Protein AF-A0A7Y0GA68-F1 (afdb_monomer_lite)

Organism: NCBI:txid2728851

Radius of gyration: 16.49 Å; chains: 1; bounding box: 29×46×56 Å

Foldseek 3Di:
DDPVVVQVVVCVVLQWPGKDWDADPVQGIKIKTFHDDPDTDIFIAGDNDNVRRRVRRSVRVLVPDPPHPDDPPPDDPPDD

pLDDT: mean 79.66, std 15.61, range [41.84, 94.0]

Sequence (80 aa):
MSIDEALRALCAKHDLTTISVHMSAQYGPWANAHWHGEGLTCSSGSGRTVADAIADAIANASTARTPPPEVPALEMDDAA

Structure (mmCIF, N/CA/C/O backbone):
data_AF-A0A7Y0GA68-F1
#
_entry.id   AF-A0A7Y0GA68-F1
#
loop_
_atom_site.group_PDB
_atom_site.id
_atom_site.type_symbol
_atom_site.label_atom_id
_atom_site.label_alt_id
_atom_site.label_comp_id
_atom_site.label_asym_id
_atom_site.label_entity_id
_atom_site.label_seq_id
_atom_site.pdbx_PDB_ins_code
_atom_site.Cartn_x
_atom_site.Cartn_y
_atom_site.Cartn_z
_atom_site.occupancy
_atom_site.B_iso_or_equiv
_atom_site.auth_seq_id
_atom_site.auth_comp_id
_atom_site.auth_asym_id
_atom_site.auth_atom_id
_atom_site.pdbx_PDB_model_num
ATOM 1 N N . MET A 1 1 ? 3.997 -19.290 2.627 1.00 70.44 1 MET A N 1
ATOM 2 C CA . MET A 1 1 ? 3.210 -18.049 2.688 1.00 70.44 1 MET A CA 1
ATOM 3 C C . MET A 1 1 ? 3.293 -17.392 1.327 1.00 70.44 1 MET A C 1
ATOM 5 O O . MET A 1 1 ? 4.402 -17.192 0.842 1.00 70.44 1 MET A O 1
ATOM 9 N N . SER A 1 2 ? 2.158 -17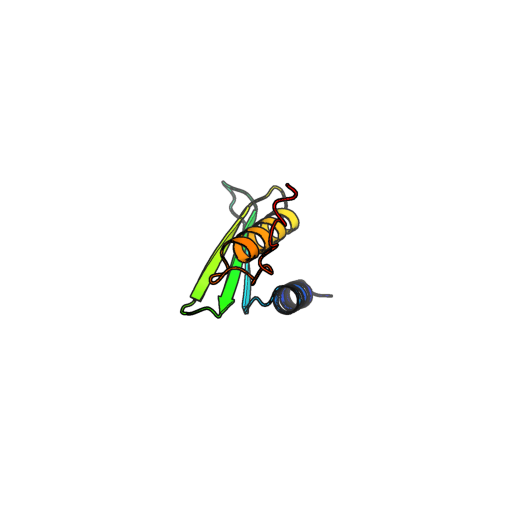.162 0.678 1.00 88.69 2 SER A N 1
ATOM 10 C CA . SER A 1 2 ? 2.087 -16.434 -0.591 1.00 88.69 2 SER A CA 1
ATOM 11 C C . SER A 1 2 ? 2.274 -14.930 -0.370 1.00 88.69 2 SER A C 1
ATOM 13 O O . SER A 1 2 ? 2.150 -14.433 0.752 1.00 88.69 2 SER A O 1
ATOM 15 N N . ILE A 1 3 ? 2.564 -14.191 -1.443 1.00 80.38 3 ILE A N 1
ATOM 16 C CA . ILE A 1 3 ? 2.654 -12.728 -1.374 1.00 80.38 3 ILE A CA 1
ATOM 17 C C . ILE A 1 3 ? 1.317 -12.106 -0.947 1.00 80.38 3 ILE A C 1
ATOM 19 O O . ILE A 1 3 ? 1.305 -11.195 -0.125 1.00 80.38 3 ILE A O 1
ATOM 23 N N . ASP A 1 4 ? 0.196 -12.671 -1.395 1.00 83.69 4 ASP A N 1
ATOM 24 C CA . ASP A 1 4 ? -1.144 -12.211 -1.024 1.00 83.69 4 ASP A CA 1
ATOM 25 C C . ASP A 1 4 ? -1.433 -12.421 0.466 1.00 83.69 4 ASP A C 1
ATOM 27 O O . ASP A 1 4 ? -2.016 -11.552 1.114 1.00 83.69 4 ASP A O 1
ATOM 31 N N . GLU A 1 5 ? -0.999 -13.547 1.041 1.00 86.44 5 GLU A N 1
ATOM 32 C CA . GLU A 1 5 ? -1.103 -13.790 2.486 1.00 86.44 5 GLU A CA 1
ATOM 33 C C . GLU A 1 5 ? -0.265 -12.783 3.284 1.00 86.44 5 GLU A C 1
ATOM 35 O O . GLU A 1 5 ? -0.748 -12.230 4.273 1.00 86.44 5 GLU A O 1
ATOM 40 N N . ALA A 1 6 ? 0.963 -12.499 2.837 1.00 86.69 6 ALA A N 1
ATOM 41 C CA . ALA A 1 6 ? 1.836 -11.524 3.486 1.00 86.69 6 ALA A CA 1
ATOM 42 C C . ALA A 1 6 ? 1.254 -10.099 3.427 1.00 86.69 6 ALA A C 1
ATOM 44 O O . ALA A 1 6 ? 1.235 -9.39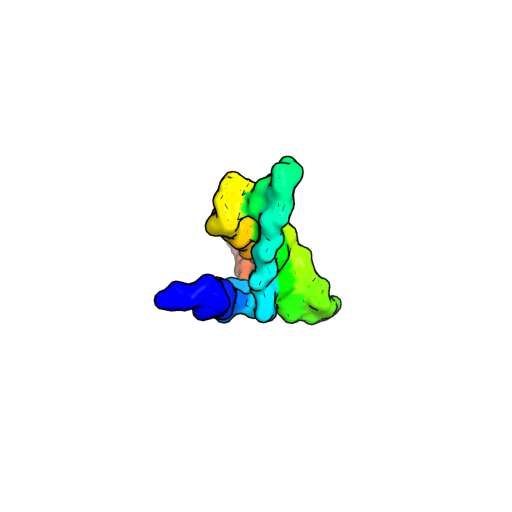6 4.438 1.00 86.69 6 ALA A O 1
ATOM 45 N N . LEU A 1 7 ? 0.722 -9.685 2.272 1.00 88.38 7 LEU A N 1
ATOM 46 C CA . LEU A 1 7 ? 0.089 -8.374 2.103 1.00 88.38 7 LEU A CA 1
ATOM 47 C C . LEU A 1 7 ? -1.188 -8.244 2.942 1.00 88.38 7 LEU A C 1
ATOM 49 O O . LEU A 1 7 ? -1.396 -7.205 3.565 1.00 88.38 7 LEU A O 1
ATOM 53 N N . ARG A 1 8 ? -2.013 -9.296 3.031 1.00 89.19 8 ARG A N 1
ATOM 54 C CA . ARG A 1 8 ? -3.196 -9.314 3.911 1.00 89.19 8 ARG A CA 1
ATOM 55 C C . ARG A 1 8 ? -2.816 -9.208 5.385 1.00 89.19 8 ARG A C 1
ATOM 57 O O . ARG A 1 8 ? -3.460 -8.461 6.116 1.00 89.19 8 ARG A O 1
ATOM 64 N N . ALA A 1 9 ? -1.768 -9.910 5.815 1.00 90.75 9 ALA A N 1
ATOM 65 C CA . ALA A 1 9 ? -1.270 -9.821 7.185 1.00 90.75 9 ALA A CA 1
ATOM 66 C C . ALA A 1 9 ? -0.761 -8.407 7.515 1.00 90.75 9 ALA A C 1
ATOM 68 O O . ALA A 1 9 ? -1.065 -7.879 8.584 1.00 90.75 9 ALA A O 1
ATOM 69 N N . LEU A 1 10 ? -0.043 -7.767 6.586 1.00 90.94 10 LEU A N 1
ATOM 70 C CA . LEU A 1 10 ? 0.372 -6.369 6.725 1.00 90.94 10 LEU A CA 1
ATOM 71 C C . LEU A 1 10 ? -0.828 -5.422 6.783 1.00 90.94 10 LEU A C 1
ATOM 73 O O . LEU A 1 10 ? -0.853 -4.539 7.636 1.00 90.94 10 LEU A O 1
ATOM 77 N N . CYS A 1 11 ? -1.836 -5.632 5.934 1.00 90.31 11 CYS A N 1
ATOM 78 C CA . CYS A 1 11 ? -3.051 -4.825 5.956 1.00 90.31 11 CYS A CA 1
ATOM 79 C C . CYS A 1 11 ? -3.759 -4.911 7.312 1.00 90.31 11 CYS A C 1
ATOM 81 O O . CYS A 1 11 ? -4.027 -3.884 7.925 1.00 90.31 11 CYS A O 1
ATOM 83 N N . ALA A 1 12 ? -3.969 -6.125 7.827 1.00 89.38 12 ALA A N 1
ATOM 84 C CA . ALA A 1 12 ? -4.586 -6.336 9.134 1.00 89.38 12 ALA A CA 1
ATOM 85 C C . ALA A 1 12 ? -3.768 -5.709 10.276 1.00 89.38 12 ALA A C 1
ATOM 87 O O . ALA A 1 12 ? -4.330 -5.094 11.176 1.00 89.38 12 ALA A O 1
ATOM 88 N N . LYS A 1 13 ? -2.436 -5.829 10.228 1.00 89.31 13 LYS A N 1
ATOM 89 C CA . LYS A 1 13 ? -1.536 -5.270 11.245 1.00 89.31 13 LYS A CA 1
ATOM 90 C C . LYS A 1 13 ? -1.556 -3.740 11.284 1.00 89.31 13 LYS A C 1
ATOM 92 O O . LYS A 1 13 ? -1.407 -3.163 12.356 1.00 89.31 13 LYS A O 1
ATOM 97 N N . HIS A 1 14 ? -1.680 -3.102 10.125 1.00 86.38 14 HIS A N 1
ATOM 98 C CA . HIS A 1 14 ? -1.581 -1.650 9.976 1.00 86.38 14 HIS A CA 1
ATOM 99 C C . HIS A 1 14 ? -2.932 -0.979 9.729 1.00 86.38 14 HIS A C 1
ATOM 101 O O . HIS A 1 14 ? -2.948 0.184 9.335 1.00 86.38 14 HIS A O 1
ATOM 107 N N . ASP A 1 15 ? -4.039 -1.700 9.948 1.00 86.75 15 ASP A N 1
ATOM 108 C CA . ASP A 1 15 ? -5.410 -1.220 9.750 1.00 86.75 15 ASP A CA 1
ATOM 109 C C . ASP A 1 15 ? -5.608 -0.583 8.354 1.00 86.75 15 ASP A C 1
ATOM 111 O O . ASP A 1 15 ? -6.148 0.508 8.180 1.00 86.75 15 ASP A O 1
ATOM 115 N N . LEU A 1 16 ? -5.076 -1.265 7.339 1.00 87.25 16 LEU A N 1
ATOM 116 C CA . LEU A 1 16 ? -5.185 -0.909 5.928 1.00 87.25 16 LEU A CA 1
ATOM 117 C C . LEU A 1 16 ? -6.205 -1.822 5.244 1.00 87.25 16 LEU A C 1
ATOM 119 O O . LE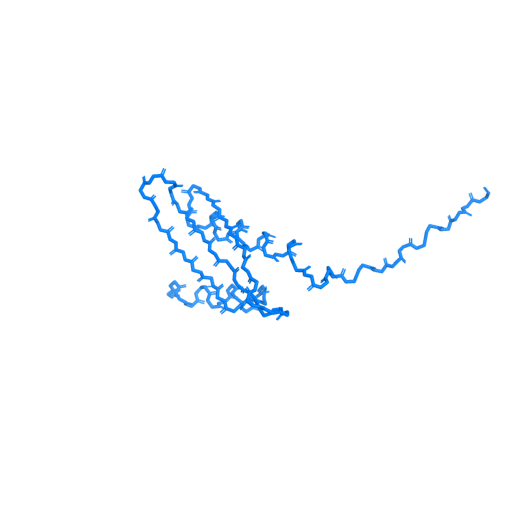U A 1 16 ? -6.382 -2.984 5.608 1.00 87.25 16 LEU A O 1
ATOM 123 N N . THR A 1 17 ? -6.835 -1.321 4.191 1.00 90.75 17 THR A N 1
ATOM 124 C CA . THR A 1 17 ? -7.746 -2.095 3.342 1.00 90.75 17 THR A CA 1
ATOM 125 C C . THR A 1 17 ? -7.008 -2.850 2.259 1.00 90.75 17 THR A C 1
ATOM 127 O O . THR A 1 17 ? -7.411 -3.945 1.866 1.00 90.75 17 THR A O 1
ATOM 130 N N . THR A 1 18 ? -5.952 -2.252 1.715 1.00 91.81 18 THR A N 1
ATOM 131 C CA . THR A 1 18 ? -5.207 -2.809 0.589 1.00 91.81 18 THR A CA 1
ATOM 132 C C . THR A 1 18 ? -3.795 -2.248 0.563 1.00 91.81 18 THR A C 1
ATOM 134 O O . THR A 1 18 ? -3.581 -1.059 0.800 1.00 91.81 18 THR A O 1
ATOM 137 N N . ILE A 1 19 ? -2.846 -3.106 0.197 1.00 92.19 19 ILE A N 1
ATOM 138 C CA . ILE A 1 19 ? -1.523 -2.714 -0.279 1.00 92.19 19 ILE A CA 1
ATOM 139 C C . ILE A 1 19 ? -1.408 -3.210 -1.719 1.00 92.19 19 ILE A C 1
ATOM 141 O O . ILE A 1 19 ? -1.608 -4.396 -1.980 1.00 92.19 19 ILE A O 1
ATOM 145 N N . SER A 1 20 ? -1.094 -2.312 -2.649 1.00 92.25 20 SER A N 1
ATOM 146 C CA . SER A 1 20 ? -0.765 -2.667 -4.033 1.00 92.25 20 SER A CA 1
ATOM 147 C C . SER A 1 20 ? 0.695 -2.344 -4.317 1.00 92.25 20 SER A C 1
ATOM 149 O O . SER A 1 20 ? 1.211 -1.345 -3.824 1.00 92.25 20 SER A O 1
ATOM 151 N N . VAL A 1 21 ? 1.359 -3.195 -5.097 1.00 91.06 21 VAL A N 1
ATOM 152 C CA . VAL A 1 21 ? 2.768 -3.041 -5.471 1.00 91.06 21 VAL A CA 1
ATOM 153 C C . VAL A 1 21 ? 2.863 -2.970 -6.986 1.00 91.06 21 VAL A C 1
ATOM 155 O O . VAL A 1 21 ? 2.274 -3.784 -7.693 1.00 91.06 21 VAL A O 1
ATOM 158 N N . HIS A 1 22 ? 3.637 -2.008 -7.468 1.00 91.38 22 HIS A N 1
ATOM 159 C CA . HIS A 1 22 ? 3.844 -1.698 -8.873 1.00 91.38 22 HIS A CA 1
ATOM 160 C C . HIS A 1 22 ? 5.341 -1.699 -9.167 1.00 91.38 22 HIS A C 1
ATOM 162 O O . HIS A 1 22 ? 6.141 -1.187 -8.384 1.00 91.38 22 HIS A O 1
ATOM 168 N N . MET A 1 23 ? 5.724 -2.256 -10.313 1.00 91.25 23 MET A N 1
ATOM 169 C CA . MET A 1 23 ? 7.107 -2.237 -10.784 1.00 91.25 23 MET A CA 1
ATOM 170 C C . MET A 1 23 ? 7.220 -1.282 -11.966 1.00 91.25 23 MET A C 1
ATOM 172 O O . MET A 1 23 ? 6.654 -1.539 -13.027 1.00 91.25 23 MET A O 1
ATOM 176 N N . SER A 1 24 ? 7.965 -0.191 -11.793 1.00 87.31 24 SER A N 1
ATOM 177 C CA . SER A 1 24 ? 8.314 0.714 -12.884 1.00 87.31 24 SER A CA 1
ATOM 178 C C . SER A 1 24 ? 9.720 0.417 -13.389 1.00 87.31 24 SER A C 1
ATOM 180 O O . SER A 1 24 ? 10.670 0.369 -12.611 1.00 87.31 24 SER A O 1
ATOM 182 N N . ALA A 1 25 ? 9.876 0.295 -14.708 1.00 86.75 25 ALA A N 1
ATOM 183 C CA . ALA A 1 25 ? 11.197 0.198 -15.329 1.00 86.75 25 ALA A CA 1
ATOM 184 C C . ALA A 1 25 ? 12.029 1.487 -15.157 1.00 86.75 25 ALA A C 1
ATOM 186 O O . ALA A 1 25 ? 13.252 1.435 -15.217 1.00 86.75 25 ALA A O 1
ATOM 187 N N . GLN A 1 26 ? 11.372 2.632 -14.939 1.00 87.12 26 GLN A N 1
ATOM 188 C CA . GLN A 1 26 ? 12.017 3.942 -14.818 1.00 87.12 26 GLN A CA 1
ATOM 189 C C . GLN A 1 26 ? 12.310 4.332 -13.365 1.00 87.12 26 GLN A C 1
ATOM 191 O O . GLN A 1 26 ? 13.328 4.964 -13.096 1.00 87.12 26 GLN A O 1
ATOM 196 N N . TYR A 1 27 ? 11.422 3.968 -12.437 1.00 80.75 27 TYR A N 1
ATOM 197 C CA . TYR A 1 27 ? 11.463 4.447 -11.049 1.00 80.75 27 TYR A CA 1
ATOM 198 C C . TYR A 1 27 ? 11.676 3.336 -10.013 1.00 80.75 27 TYR A C 1
ATOM 200 O O . TYR A 1 27 ? 11.802 3.627 -8.828 1.00 80.75 27 TYR A O 1
ATOM 208 N N . GLY A 1 28 ? 11.741 2.072 -10.441 1.00 91.00 28 GLY A N 1
ATOM 209 C CA . GLY A 1 28 ? 11.834 0.934 -9.533 1.00 91.00 28 GLY A CA 1
ATOM 210 C C . GLY A 1 28 ? 10.487 0.581 -8.878 1.00 91.00 28 GLY A C 1
ATOM 211 O O . GLY A 1 28 ? 9.427 0.885 -9.437 1.00 91.00 28 GLY A O 1
ATOM 212 N N . PRO A 1 29 ? 10.504 -0.134 -7.738 1.00 93.75 29 PRO A N 1
ATOM 213 C CA . PRO A 1 29 ? 9.296 -0.538 -7.027 1.00 93.75 29 PRO A CA 1
ATOM 214 C C . PRO A 1 29 ? 8.596 0.644 -6.341 1.00 93.75 29 PRO A C 1
ATOM 216 O O . PRO A 1 29 ? 9.220 1.458 -5.659 1.00 93.75 29 PRO A O 1
ATOM 219 N N . TRP A 1 30 ? 7.271 0.673 -6.467 1.00 93.69 30 TRP A N 1
ATOM 220 C CA . TRP A 1 30 ? 6.364 1.616 -5.813 1.00 93.69 30 TRP A CA 1
ATOM 221 C C . TRP A 1 30 ? 5.213 0.831 -5.173 1.00 93.69 30 TRP A C 1
ATOM 223 O O . TRP A 1 30 ? 4.679 -0.090 -5.787 1.00 93.69 30 TRP A O 1
ATOM 23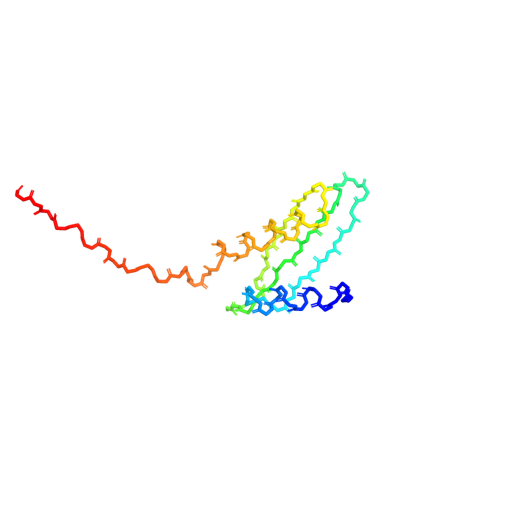3 N N . ALA A 1 31 ? 4.818 1.170 -3.948 1.00 94.00 31 ALA A N 1
ATOM 234 C CA . ALA A 1 31 ? 3.628 0.637 -3.303 1.00 94.00 31 ALA A CA 1
ATOM 235 C C . ALA A 1 31 ? 2.617 1.732 -2.936 1.00 94.00 31 ALA A C 1
ATOM 237 O O . ALA A 1 31 ? 2.991 2.865 -2.635 1.00 94.00 31 ALA A O 1
ATOM 238 N N . ASN A 1 32 ? 1.335 1.365 -2.917 1.00 92.62 32 ASN A N 1
ATOM 239 C CA . ASN A 1 32 ? 0.248 2.189 -2.393 1.00 92.62 32 ASN A CA 1
ATOM 240 C C . ASN A 1 32 ? -0.438 1.455 -1.241 1.00 92.62 32 ASN A C 1
ATOM 242 O O . ASN A 1 32 ? -0.843 0.303 -1.408 1.00 92.62 32 ASN A O 1
ATOM 246 N N . ALA A 1 33 ? -0.596 2.131 -0.108 1.00 91.50 33 ALA A N 1
ATOM 247 C CA . ALA A 1 33 ? -1.340 1.680 1.060 1.00 91.50 33 ALA A CA 1
ATOM 248 C C . ALA A 1 33 ? -2.653 2.469 1.172 1.00 91.50 33 ALA A C 1
ATOM 250 O O . ALA A 1 33 ? -2.650 3.698 1.111 1.00 91.50 33 ALA A O 1
ATOM 251 N N . HIS A 1 34 ? -3.770 1.764 1.333 1.00 88.44 34 HIS A N 1
ATOM 252 C CA . HIS A 1 34 ? -5.114 2.337 1.443 1.00 88.44 34 HIS A CA 1
ATOM 253 C C . HIS A 1 34 ? -5.711 2.042 2.819 1.00 88.44 34 HIS A C 1
ATOM 255 O O . HIS A 1 34 ? -5.502 0.950 3.341 1.00 88.44 34 HIS A O 1
ATOM 261 N N . TRP A 1 35 ? -6.498 2.956 3.384 1.00 83.75 35 TRP A N 1
ATOM 262 C CA . TRP A 1 35 ? -7.303 2.699 4.587 1.00 83.75 35 TRP A CA 1
ATOM 263 C C . TRP A 1 35 ? -8.700 3.313 4.469 1.00 83.75 35 TRP A C 1
ATOM 265 O O . TRP A 1 35 ? -8.963 4.124 3.581 1.00 83.75 35 TRP A O 1
ATOM 275 N N . HIS A 1 36 ? -9.609 2.901 5.356 1.00 68.31 36 HIS A N 1
ATOM 276 C CA . HIS A 1 36 ? -10.926 3.522 5.477 1.00 68.31 36 HIS A CA 1
ATOM 277 C C . HIS A 1 36 ? -10.811 4.779 6.352 1.00 68.31 36 HIS A C 1
ATOM 279 O O . HIS A 1 36 ? -10.576 4.673 7.552 1.00 68.31 36 HIS A O 1
ATOM 285 N N . GLY A 1 37 ? -10.958 5.960 5.753 1.00 63.53 37 GLY A N 1
ATOM 286 C CA . GLY A 1 37 ? -11.238 7.218 6.457 1.00 63.53 37 GLY A CA 1
ATOM 287 C C . GLY A 1 37 ? -12.590 7.785 6.014 1.00 63.53 37 GLY A C 1
ATOM 288 O O . GLY A 1 37 ? -13.398 7.058 5.432 1.00 63.53 37 GLY A O 1
ATOM 289 N N . GLU A 1 38 ? -12.830 9.088 6.211 1.00 55.94 38 GLU A N 1
ATOM 290 C CA . GLU A 1 38 ? -13.907 9.835 5.524 1.00 55.94 38 GLU A CA 1
ATOM 291 C C . GLU A 1 38 ? -13.617 9.962 4.007 1.00 55.94 38 GLU A C 1
ATOM 293 O O . GLU A 1 38 ? -13.488 11.048 3.448 1.00 55.94 38 GLU A O 1
ATOM 298 N N . GLY A 1 39 ? -13.439 8.823 3.334 1.00 62.75 39 GLY A N 1
ATOM 299 C CA . GLY A 1 39 ? -12.941 8.694 1.969 1.00 62.75 39 GLY A CA 1
ATOM 300 C C . GLY A 1 39 ? -11.939 7.544 1.819 1.00 62.75 39 GLY A C 1
ATOM 301 O O . GLY A 1 39 ? -11.399 7.019 2.796 1.00 62.75 39 GLY A O 1
ATOM 302 N N . LEU A 1 40 ? -11.687 7.138 0.569 1.00 59.91 40 LEU A N 1
ATOM 303 C CA . LEU A 1 40 ? -10.555 6.272 0.234 1.00 59.91 40 LEU A CA 1
ATOM 304 C C . LEU A 1 40 ? -9.280 7.113 0.277 1.00 59.91 40 LEU A C 1
ATOM 306 O O . LEU A 1 40 ? -8.906 7.734 -0.717 1.00 59.91 40 LEU A O 1
ATOM 310 N N . THR A 1 41 ? -8.621 7.135 1.428 1.00 75.12 41 THR A N 1
ATOM 311 C CA . THR A 1 41 ? -7.325 7.795 1.570 1.00 75.12 41 THR A CA 1
ATOM 312 C C . THR A 1 41 ? -6.227 6.812 1.180 1.00 75.12 41 THR A C 1
ATOM 314 O O . THR A 1 41 ? -6.252 5.639 1.565 1.00 75.12 41 THR A O 1
ATOM 317 N N . CYS A 1 42 ? -5.281 7.272 0.365 1.00 84.38 42 CYS A N 1
ATOM 318 C CA . CYS A 1 42 ? -4.136 6.482 -0.059 1.00 84.38 42 CYS A CA 1
ATOM 319 C C . CYS A 1 42 ? -2.832 7.183 0.309 1.00 84.38 42 CYS A C 1
ATOM 321 O O . CYS A 1 42 ? -2.751 8.408 0.397 1.00 84.38 42 CYS A O 1
ATOM 323 N N . SER A 1 43 ? -1.791 6.393 0.528 1.00 89.94 43 SER A N 1
ATOM 324 C CA . SER A 1 43 ? -0.425 6.882 0.646 1.00 89.94 43 SER A CA 1
ATOM 325 C C . SER A 1 43 ? 0.506 6.012 -0.172 1.00 89.94 43 SER A C 1
ATOM 327 O O . SER A 1 43 ? 0.347 4.795 -0.255 1.00 89.94 43 SER A O 1
ATOM 329 N N . SER A 1 44 ? 1.466 6.675 -0.793 1.00 92.12 44 SER A N 1
ATOM 330 C CA . SER A 1 44 ? 2.428 6.085 -1.710 1.00 92.12 44 SER A CA 1
ATOM 331 C C . SER A 1 44 ? 3.771 5.920 -1.018 1.00 92.12 44 SER A C 1
ATOM 333 O O . SER A 1 44 ? 4.115 6.731 -0.161 1.00 92.12 44 SER A O 1
ATOM 335 N N . GLY A 1 45 ? 4.552 4.923 -1.420 1.00 92.69 45 GLY A N 1
ATOM 336 C CA . GLY A 1 45 ? 5.933 4.783 -0.972 1.00 92.69 45 GLY A CA 1
ATOM 337 C C . GLY A 1 45 ? 6.835 4.094 -1.983 1.00 92.69 45 GLY A C 1
ATOM 338 O O . GLY A 1 45 ? 6.400 3.234 -2.745 1.00 92.69 45 GLY A O 1
ATOM 339 N N . SER A 1 46 ? 8.101 4.485 -2.015 1.00 93.81 46 SER A N 1
ATOM 340 C CA . SER A 1 46 ? 9.070 4.031 -3.018 1.00 93.81 46 SER A CA 1
ATOM 341 C C . SER A 1 46 ? 10.323 3.463 -2.369 1.00 93.81 46 SER A C 1
ATOM 343 O O . SER A 1 46 ? 10.601 3.706 -1.198 1.00 93.81 46 SER A O 1
ATOM 345 N N . GLY A 1 47 ? 11.101 2.687 -3.119 1.00 90.06 47 GLY A N 1
ATOM 346 C CA . GLY A 1 47 ? 12.338 2.149 -2.576 1.00 90.06 47 GLY A CA 1
ATOM 347 C C . GLY A 1 47 ? 13.189 1.408 -3.588 1.00 90.06 47 GLY A C 1
ATOM 348 O O . GLY A 1 47 ? 12.865 1.330 -4.769 1.00 90.06 47 GLY A O 1
ATOM 349 N N . ARG A 1 48 ? 14.314 0.854 -3.125 1.00 89.25 48 ARG A N 1
ATOM 350 C CA . ARG A 1 48 ? 15.200 0.041 -3.976 1.00 89.25 48 ARG A CA 1
ATOM 351 C C . ARG A 1 48 ? 14.676 -1.382 -4.134 1.00 89.25 48 ARG A C 1
ATOM 353 O O . ARG A 1 48 ? 14.990 -2.050 -5.115 1.00 89.25 48 ARG A O 1
ATOM 360 N N . THR A 1 49 ? 13.878 -1.839 -3.174 1.00 93.19 49 THR A N 1
ATOM 361 C CA . THR A 1 49 ? 13.220 -3.144 -3.174 1.00 93.19 49 THR A CA 1
ATOM 362 C C . THR A 1 49 ? 11.714 -2.996 -2.961 1.00 93.19 49 THR A C 1
ATOM 364 O O . THR A 1 49 ? 11.231 -1.967 -2.493 1.00 93.19 49 THR A O 1
ATOM 367 N N . VAL A 1 50 ? 10.955 -4.047 -3.286 1.00 90.44 50 VAL A N 1
ATOM 368 C CA . VAL A 1 50 ? 9.511 -4.104 -2.997 1.00 90.44 50 VAL A CA 1
ATOM 369 C C . VAL A 1 50 ? 9.235 -3.937 -1.500 1.00 90.44 50 VAL A C 1
ATOM 371 O O . VAL A 1 50 ? 8.282 -3.261 -1.127 1.00 90.44 50 VAL A O 1
ATOM 374 N N . ALA A 1 51 ? 10.082 -4.516 -0.645 1.00 90.94 51 ALA A N 1
ATOM 375 C CA . ALA A 1 51 ? 9.946 -4.392 0.802 1.00 9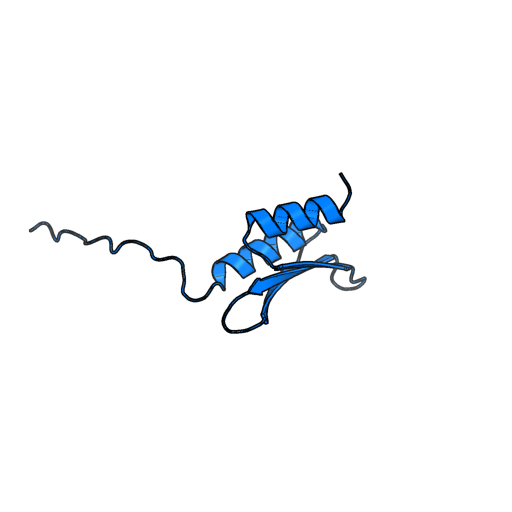0.94 51 ALA A CA 1
ATOM 376 C C . ALA A 1 51 ? 10.116 -2.938 1.266 1.00 90.94 51 ALA A C 1
ATOM 378 O O . ALA A 1 51 ? 9.313 -2.468 2.069 1.00 90.94 51 ALA A O 1
ATOM 379 N N . ASP A 1 52 ? 11.101 -2.221 0.713 1.00 91.19 52 ASP A N 1
ATOM 380 C CA . ASP A 1 52 ? 11.321 -0.801 1.013 1.00 91.19 52 ASP A CA 1
ATOM 381 C C . ASP A 1 52 ? 10.101 0.040 0.614 1.00 91.19 52 ASP A C 1
ATOM 383 O O . ASP A 1 52 ? 9.605 0.827 1.413 1.00 91.19 52 ASP A O 1
ATOM 387 N N . ALA A 1 53 ? 9.572 -0.177 -0.596 1.00 92.56 53 ALA A N 1
ATOM 388 C CA . ALA A 1 53 ? 8.416 0.562 -1.100 1.00 92.56 53 ALA A CA 1
ATOM 389 C C . ALA A 1 53 ? 7.158 0.339 -0.242 1.00 92.56 53 ALA A C 1
ATOM 391 O O . ALA A 1 53 ? 6.437 1.287 0.064 1.00 92.56 53 ALA A O 1
ATOM 392 N N . ILE A 1 54 ? 6.906 -0.905 0.186 1.00 92.19 54 ILE A N 1
ATOM 393 C CA . ILE A 1 54 ? 5.796 -1.233 1.093 1.00 92.19 54 ILE A CA 1
ATOM 394 C C . ILE A 1 54 ? 5.993 -0.563 2.457 1.00 92.19 54 ILE A C 1
ATOM 396 O O . ILE A 1 54 ? 5.045 0.008 2.994 1.00 92.19 54 ILE A O 1
ATOM 400 N N . ALA A 1 55 ? 7.202 -0.630 3.021 1.00 91.88 55 ALA A N 1
ATOM 401 C CA . ALA A 1 55 ? 7.499 -0.029 4.317 1.00 91.88 55 ALA A CA 1
ATOM 402 C C . ALA A 1 55 ? 7.292 1.494 4.296 1.00 91.88 55 ALA A C 1
ATOM 404 O O . ALA A 1 55 ? 6.651 2.032 5.198 1.00 91.88 55 ALA A O 1
ATOM 405 N N . ASP A 1 56 ? 7.760 2.162 3.241 1.00 93.38 56 ASP A N 1
ATOM 406 C CA . ASP A 1 56 ? 7.576 3.600 3.029 1.00 93.38 56 ASP A CA 1
ATOM 407 C C . ASP A 1 56 ? 6.086 3.963 2.871 1.00 93.38 56 ASP A C 1
ATOM 409 O O . ASP A 1 56 ? 5.589 4.882 3.520 1.00 93.38 56 ASP A O 1
ATOM 413 N N . ALA A 1 57 ? 5.318 3.175 2.108 1.00 92.50 57 ALA A N 1
ATOM 414 C CA . ALA A 1 57 ? 3.884 3.411 1.918 1.00 92.50 57 ALA A CA 1
ATOM 415 C C . ALA A 1 57 ? 3.093 3.274 3.230 1.00 92.50 57 ALA A C 1
ATOM 417 O O . ALA A 1 57 ? 2.197 4.072 3.501 1.00 92.50 57 ALA A O 1
ATOM 418 N N . ILE A 1 58 ? 3.437 2.286 4.064 1.00 91.50 58 ILE A N 1
ATOM 419 C CA . ILE A 1 58 ? 2.832 2.087 5.389 1.00 91.50 58 ILE A CA 1
ATOM 420 C C . ILE A 1 58 ? 3.207 3.230 6.339 1.00 91.50 58 ILE A C 1
ATOM 422 O O . ILE A 1 58 ? 2.353 3.701 7.096 1.00 91.50 58 ILE A O 1
ATOM 426 N N . ALA A 1 59 ? 4.463 3.684 6.314 1.00 90.12 59 ALA A N 1
ATOM 427 C CA . ALA A 1 59 ? 4.915 4.805 7.132 1.00 90.12 59 ALA A CA 1
ATOM 428 C C . ALA A 1 59 ? 4.149 6.086 6.772 1.00 90.12 59 ALA A C 1
ATOM 430 O O . ALA A 1 59 ? 3.569 6.717 7.655 1.00 90.12 59 ALA A O 1
ATOM 431 N N . ASN A 1 60 ? 4.044 6.395 5.477 1.00 88.06 60 ASN A N 1
ATOM 432 C CA . ASN A 1 60 ? 3.283 7.541 4.977 1.00 88.06 60 ASN A CA 1
ATOM 433 C C . ASN A 1 60 ? 1.783 7.423 5.285 1.00 88.06 60 ASN A C 1
ATOM 435 O O . ASN A 1 60 ? 1.154 8.398 5.684 1.00 88.06 60 ASN A O 1
ATOM 439 N N . ALA A 1 61 ? 1.208 6.221 5.187 1.00 84.69 61 ALA A N 1
ATOM 440 C CA . ALA A 1 61 ? -0.179 5.992 5.587 1.00 84.69 61 ALA A CA 1
ATOM 441 C C . ALA A 1 61 ? -0.396 6.249 7.085 1.00 84.69 61 ALA A C 1
ATOM 443 O O . ALA A 1 61 ? -1.417 6.798 7.487 1.00 84.69 61 ALA A O 1
ATOM 444 N N . SER A 1 62 ? 0.573 5.873 7.920 1.00 79.50 62 SER A N 1
ATOM 445 C CA . SER A 1 62 ? 0.498 6.067 9.369 1.00 79.50 62 SER A CA 1
ATOM 446 C C . SER A 1 62 ? 0.586 7.546 9.761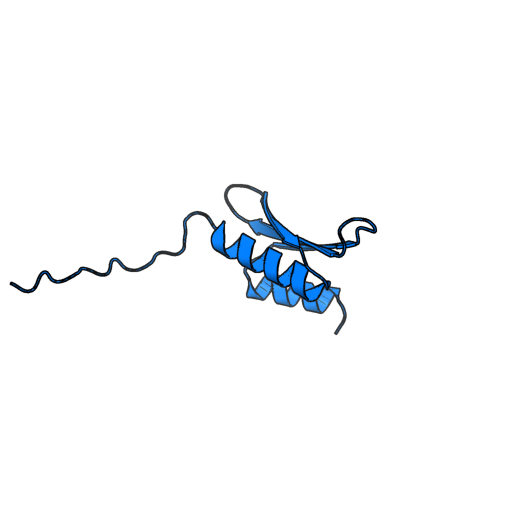 1.00 79.50 62 SER A C 1
ATOM 448 O O . SER A 1 62 ? -0.096 7.954 10.697 1.00 79.50 62 SER A O 1
ATOM 450 N N . THR A 1 63 ? 1.374 8.358 9.046 1.00 74.44 63 THR A N 1
ATOM 451 C CA . THR A 1 63 ? 1.479 9.810 9.289 1.00 74.44 63 THR A CA 1
ATOM 452 C C . THR A 1 63 ? 0.287 10.596 8.747 1.00 74.44 63 THR A C 1
ATOM 454 O O . THR A 1 63 ? -0.099 11.598 9.340 1.00 74.44 63 THR A O 1
ATOM 457 N N . ALA A 1 64 ? -0.315 10.145 7.643 1.00 69.44 64 ALA A N 1
ATOM 458 C CA . ALA A 1 64 ? -1.449 10.803 6.997 1.00 69.44 64 ALA A CA 1
ATOM 459 C C . ALA A 1 64 ? -2.819 10.472 7.628 1.00 69.44 64 ALA A C 1
ATOM 461 O O . ALA A 1 64 ? -3.838 11.048 7.230 1.00 69.44 64 ALA A O 1
ATOM 462 N N . ARG A 1 65 ? -2.878 9.557 8.609 1.00 66.06 65 ARG A N 1
ATOM 463 C CA . ARG A 1 65 ? -4.114 9.251 9.346 1.00 66.06 65 ARG A CA 1
ATOM 464 C C . ARG A 1 65 ? -4.640 10.511 10.031 1.00 66.06 65 ARG A C 1
ATOM 466 O O . ARG A 1 65 ? -3.991 11.084 10.900 1.00 66.06 65 ARG A O 1
ATOM 473 N N . THR A 1 66 ? -5.833 10.923 9.609 1.00 57.97 66 THR A N 1
ATOM 474 C CA . THR A 1 66 ? -6.576 12.046 10.183 1.00 57.97 66 THR A CA 1
ATOM 475 C C . THR A 1 66 ? -7.888 11.504 10.774 1.00 57.97 66 THR A C 1
ATOM 477 O O . THR A 1 66 ? -8.580 10.773 10.060 1.00 57.97 66 THR A O 1
ATOM 480 N N . PRO A 1 67 ? -8.243 11.832 12.031 1.00 55.28 67 PRO A N 1
ATOM 481 C CA . PRO A 1 67 ? -7.439 12.616 12.963 1.00 55.28 67 PRO A CA 1
ATOM 482 C C . PRO A 1 67 ? -6.176 11.842 13.391 1.00 55.28 67 PRO A C 1
ATOM 484 O O . PRO A 1 67 ? -6.185 10.607 13.387 1.00 55.28 67 PRO A O 1
ATOM 487 N N . PRO A 1 68 ? -5.076 12.546 13.711 1.00 48.38 68 PRO A N 1
ATOM 488 C CA . PRO A 1 68 ? -3.899 11.911 14.292 1.00 48.38 68 PRO A CA 1
ATOM 489 C C . PRO A 1 68 ? -4.292 11.151 15.572 1.00 48.38 68 PRO A C 1
ATOM 491 O O . PRO A 1 68 ? -5.282 11.515 16.211 1.00 48.38 68 PRO A O 1
ATOM 494 N N . PRO A 1 69 ? -3.546 10.102 15.963 1.00 51.34 69 PRO A N 1
ATOM 495 C CA . PRO A 1 69 ? -3.800 9.406 17.220 1.00 51.34 69 PRO A CA 1
ATOM 496 C C . PRO A 1 69 ? -3.825 10.408 18.382 1.00 51.34 69 PRO A C 1
ATOM 498 O O . PRO A 1 69 ? -2.960 11.282 18.458 1.00 51.34 69 PRO A O 1
ATOM 501 N N . GLU A 1 70 ? -4.813 10.283 19.273 1.00 57.59 70 GLU A N 1
ATOM 502 C CA . GLU A 1 70 ? -4.890 11.099 20.486 1.00 57.59 70 GLU A CA 1
ATOM 503 C C . GLU A 1 70 ? -3.627 10.867 21.324 1.00 57.59 70 GLU A C 1
ATOM 505 O O . GLU A 1 70 ? -3.425 9.804 21.914 1.00 57.59 70 GLU A O 1
ATOM 510 N N . VAL A 1 71 ? -2.745 11.864 21.349 1.00 45.78 71 VAL A N 1
ATOM 511 C CA . VAL A 1 71 ? -1.649 11.928 22.313 1.00 45.78 71 VAL A CA 1
ATOM 512 C C . VAL A 1 71 ? -2.231 12.574 23.570 1.00 45.78 71 VAL A C 1
ATOM 514 O O . VAL A 1 71 ? -2.822 13.651 23.451 1.00 45.78 71 VAL A O 1
ATOM 517 N N . PRO A 1 72 ? -2.100 11.962 24.763 1.00 53.91 72 PRO A N 1
ATOM 518 C CA . PRO A 1 72 ? -2.511 12.609 26.001 1.00 53.91 72 PRO A CA 1
ATOM 519 C C . PRO A 1 72 ? -1.858 13.985 26.097 1.00 53.91 72 PRO A C 1
ATOM 521 O O . PRO A 1 72 ? -0.658 14.112 25.837 1.00 53.91 72 PRO A O 1
ATOM 524 N N . ALA A 1 73 ? -2.631 15.005 26.469 1.00 53.84 73 ALA A N 1
ATOM 525 C CA . ALA A 1 73 ? -2.058 16.293 26.821 1.00 53.84 73 ALA A CA 1
ATOM 526 C C . ALA A 1 73 ? -1.066 16.059 27.970 1.00 53.84 73 ALA A C 1
ATOM 528 O O . ALA A 1 73 ? -1.457 15.686 29.076 1.00 53.84 73 ALA A O 1
ATOM 529 N N . LEU A 1 74 ? 0.228 16.196 27.684 1.00 45.03 74 LEU A N 1
ATOM 530 C CA . LEU A 1 74 ? 1.242 16.272 28.721 1.00 45.03 74 LEU A CA 1
ATOM 531 C C . LEU A 1 74 ? 1.163 17.693 29.262 1.00 45.03 74 LEU A C 1
ATOM 533 O O . LEU A 1 74 ? 1.652 18.626 28.625 1.00 45.03 74 LEU A O 1
ATOM 537 N N . GLU A 1 75 ? 0.486 17.861 30.394 1.00 61.91 75 GLU A N 1
ATOM 538 C CA . GLU A 1 75 ? 0.575 19.113 31.132 1.00 61.91 75 GLU A CA 1
ATOM 539 C C . GLU A 1 75 ? 2.017 19.250 31.623 1.00 61.91 75 GLU A C 1
ATOM 541 O O . GLU A 1 75 ? 2.544 18.386 32.329 1.00 61.91 75 GLU A O 1
ATOM 546 N N . MET A 1 76 ? 2.690 20.305 31.170 1.00 41.84 76 MET A N 1
ATOM 547 C CA . MET A 1 76 ? 3.903 20.755 31.827 1.00 41.84 76 MET A CA 1
ATOM 548 C C . MET A 1 76 ? 3.454 21.437 33.112 1.00 41.84 76 MET A C 1
ATOM 550 O O . MET A 1 76 ? 2.888 22.526 33.061 1.00 41.84 76 MET A O 1
ATOM 554 N N . ASP A 1 77 ? 3.688 20.785 34.249 1.00 55.75 77 ASP A N 1
ATOM 555 C CA . ASP A 1 77 ? 3.682 21.476 35.532 1.00 55.75 77 ASP A CA 1
ATOM 556 C C . ASP A 1 77 ? 4.768 22.556 35.458 1.00 55.75 77 ASP A C 1
ATOM 558 O O . ASP A 1 77 ? 5.966 22.252 35.490 1.00 55.75 77 ASP A O 1
ATOM 562 N N . ASP A 1 78 ? 4.353 23.816 35.319 1.00 51.94 78 ASP A N 1
ATOM 563 C CA . ASP A 1 78 ? 5.233 24.960 35.528 1.00 51.94 78 ASP A CA 1
ATOM 564 C C . ASP A 1 78 ? 5.695 24.920 36.991 1.00 51.94 78 ASP A C 1
ATOM 566 O O . ASP A 1 78 ? 5.007 25.343 37.923 1.00 51.94 78 ASP A O 1
ATOM 570 N N . ALA A 1 79 ? 6.872 24.338 37.206 1.00 52.66 79 ALA A N 1
ATOM 571 C CA . ALA A 1 79 ? 7.562 24.408 38.475 1.00 52.66 79 ALA A CA 1
ATOM 572 C C . ALA A 1 79 ? 8.183 25.807 38.638 1.00 52.66 79 ALA A C 1
ATOM 574 O O . ALA A 1 79 ? 9.250 26.074 38.085 1.00 52.66 79 ALA A O 1
ATOM 575 N N . ALA A 1 80 ? 7.521 26.597 39.496 1.00 53.31 80 ALA A N 1
ATOM 576 C CA . ALA A 1 80 ? 7.948 27.828 40.186 1.00 53.31 80 ALA A CA 1
ATOM 577 C C . ALA A 1 80 ? 7.894 29.163 39.420 1.00 53.31 80 ALA A C 1
ATOM 579 O O . ALA A 1 80 ? 8.659 29.364 38.453 1.00 53.31 80 ALA A O 1
#

Secondary structure (DSSP, 8-state):
--HHHHHHHHHHHTT-SEEEEEEETTTEEEEEEEEEESEEEEEEEE-SSHHHHHHHHHHHHHHH-SSPP-----------